Protein AF-A0A3G6NGQ8-F1 (afdb_monomer_lite)

Secondary structure (DSSP, 8-state):
--------HHHHHHHHHHHHHHHHHHTT-SS------GGGGGSEEEE---TTSHHHHHS-S-EEEE-B---S---TTS--PBPPP-GGG----SSTT------TTTHHHHHHHHHHTT-SHHHH---HHHHHHHHHHHHHTT--

Radius of gyration: 22.88 Å; chains: 1; bounding box: 66×42×59 Å

Organism: Chryseobacterium carnipullorum (NCBI:txid1124835)

Sequence (144 aa):
MKSCKVTSAKNFRTQLKYAIKHILENYYITFVKINLDPKDVSSVYAVKPKLDNPRIAKQHGAFLIFGISPSLFTVFGLYKPMAKFNKKWIERGSDSDQRIIIDKKSKTQILQQLESFGFNQATLFPEVDIVASFVKFKYLKKLD

Structure (mmCIF, N/CA/C/O backbone):
data_AF-A0A3G6NGQ8-F1
#
_entry.id   AF-A0A3G6NGQ8-F1
#
loop_
_atom_site.group_PDB
_atom_site.id
_atom_site.type_symbol
_atom_site.label_atom_id
_atom_site.label_alt_id
_atom_site.label_comp_id
_atom_site.label_asym_id
_atom_site.label_entity_id
_atom_site.label_seq_id
_atom_site.pdbx_PDB_ins_code
_atom_site.Cartn_x
_atom_site.Cartn_y
_atom_site.Cartn_z
_atom_site.occupancy
_atom_site.B_iso_or_equiv
_atom_site.auth_seq_id
_atom_site.auth_comp_id
_atom_site.auth_asym_id
_atom_site.auth_atom_id
_atom_site.pdbx_PDB_model_num
ATOM 1 N N . MET A 1 1 ? 46.816 -9.114 -24.657 1.00 34.16 1 MET A N 1
ATOM 2 C CA . MET A 1 1 ? 45.533 -8.443 -24.335 1.00 34.16 1 MET A CA 1
ATOM 3 C C . MET A 1 1 ? 44.427 -9.034 -25.199 1.00 34.16 1 MET A C 1
ATOM 5 O O . MET A 1 1 ? 44.421 -8.798 -26.400 1.00 34.16 1 MET A O 1
ATOM 9 N N . LYS A 1 2 ? 43.535 -9.863 -24.638 1.00 33.53 2 LYS A N 1
ATOM 10 C CA . LYS A 1 2 ? 42.384 -10.386 -25.391 1.00 33.53 2 LYS A CA 1
ATOM 11 C C . LYS A 1 2 ? 41.317 -9.291 -25.454 1.00 33.53 2 LYS A C 1
ATOM 13 O O . LYS A 1 2 ? 40.738 -8.936 -24.434 1.00 33.53 2 LYS A O 1
ATOM 18 N N . SER A 1 3 ? 41.128 -8.734 -26.648 1.00 31.72 3 SER A N 1
ATOM 19 C CA . SER A 1 3 ? 40.070 -7.775 -26.968 1.00 31.72 3 SER A CA 1
ATOM 20 C C . SER A 1 3 ? 38.710 -8.381 -26.618 1.00 31.72 3 SER A C 1
ATOM 22 O O . SER A 1 3 ? 38.311 -9.406 -27.177 1.00 31.72 3 SER A O 1
ATOM 24 N N . CYS A 1 4 ? 38.025 -7.779 -25.646 1.00 31.95 4 CYS A N 1
ATOM 25 C CA . CYS A 1 4 ? 36.666 -8.147 -25.288 1.00 31.95 4 CYS A CA 1
ATOM 26 C C . CYS A 1 4 ? 35.764 -7.658 -26.427 1.00 31.95 4 CYS A C 1
ATOM 28 O O . CYS A 1 4 ? 35.515 -6.460 -26.564 1.00 31.95 4 CYS A O 1
ATOM 30 N N . LYS A 1 5 ? 35.346 -8.579 -27.305 1.00 41.34 5 LYS A N 1
ATOM 31 C CA . LYS A 1 5 ? 34.413 -8.279 -28.395 1.00 41.34 5 LYS A CA 1
ATOM 32 C C . LYS A 1 5 ? 33.141 -7.711 -27.776 1.00 41.34 5 LYS A C 1
ATOM 34 O O . LYS A 1 5 ? 32.433 -8.418 -27.066 1.00 41.34 5 LYS A O 1
ATOM 39 N N . VAL A 1 6 ? 32.870 -6.437 -28.053 1.00 45.53 6 VAL A N 1
ATOM 40 C CA . VAL A 1 6 ? 31.626 -5.762 -27.685 1.00 45.53 6 VAL A CA 1
ATOM 41 C C . VAL A 1 6 ? 30.479 -6.571 -28.281 1.00 45.53 6 VAL A C 1
ATOM 43 O O . VAL A 1 6 ? 30.271 -6.587 -29.496 1.00 45.53 6 VAL A O 1
ATOM 46 N N . THR A 1 7 ? 29.771 -7.310 -27.429 1.00 46.88 7 THR A N 1
ATOM 47 C CA . THR A 1 7 ? 28.605 -8.088 -27.829 1.00 46.88 7 THR A CA 1
ATOM 48 C C . THR A 1 7 ? 27.587 -7.122 -28.426 1.00 46.88 7 THR A C 1
ATOM 50 O O . THR A 1 7 ? 27.101 -6.222 -27.746 1.00 46.88 7 THR A O 1
ATOM 53 N N . SER A 1 8 ? 27.317 -7.291 -29.722 1.00 50.69 8 SER A N 1
ATOM 54 C CA . SER A 1 8 ? 26.405 -6.476 -30.529 1.00 50.69 8 SER A CA 1
ATOM 55 C C . SER A 1 8 ? 25.151 -6.050 -29.754 1.00 50.69 8 SER A C 1
ATOM 57 O O . SER A 1 8 ? 24.492 -6.881 -29.126 1.00 50.69 8 SER A O 1
ATOM 59 N N . ALA A 1 9 ? 24.775 -4.770 -29.852 1.00 52.94 9 ALA A N 1
ATOM 60 C CA . ALA A 1 9 ? 23.612 -4.178 -29.182 1.00 52.94 9 ALA A CA 1
ATOM 61 C C . ALA A 1 9 ? 22.286 -4.935 -29.428 1.00 52.94 9 ALA A C 1
ATOM 63 O O . ALA A 1 9 ? 21.349 -4.819 -28.635 1.00 52.94 9 ALA A O 1
ATOM 64 N N . LYS A 1 10 ? 22.197 -5.739 -30.501 1.00 54.50 10 LYS A N 1
ATOM 65 C CA . LYS A 1 10 ? 21.073 -6.660 -30.748 1.00 54.50 10 LYS A CA 1
ATOM 66 C C . LYS A 1 10 ? 20.967 -7.760 -29.687 1.00 54.50 10 LYS A C 1
ATOM 68 O O . LYS A 1 10 ? 19.865 -8.058 -29.245 1.00 54.50 10 LYS A O 1
ATOM 73 N N . ASN A 1 11 ? 22.091 -8.328 -29.255 1.00 60.69 11 ASN A N 1
ATOM 74 C CA . ASN A 1 11 ? 22.118 -9.441 -28.306 1.00 60.69 11 ASN A CA 1
ATOM 75 C C . ASN A 1 11 ? 21.700 -8.985 -26.896 1.00 60.69 11 ASN A C 1
ATOM 77 O O . ASN A 1 11 ? 20.927 -9.659 -26.222 1.00 60.69 11 ASN A O 1
ATOM 81 N N . PHE A 1 12 ? 22.114 -7.777 -26.496 1.00 63.62 12 PHE A N 1
ATOM 82 C CA . PHE A 1 12 ? 21.712 -7.176 -25.221 1.00 63.62 12 PHE A CA 1
ATOM 83 C C . PHE A 1 12 ? 20.202 -6.904 -25.146 1.00 63.62 12 PHE A C 1
ATOM 85 O O . PHE A 1 12 ? 19.569 -7.241 -24.148 1.00 63.62 12 PHE A O 1
ATOM 92 N N . ARG A 1 13 ? 19.591 -6.361 -26.214 1.00 63.31 13 ARG A N 1
ATOM 93 C CA . ARG A 1 13 ? 18.129 -6.145 -26.255 1.00 63.31 13 ARG A CA 1
ATOM 94 C C . ARG A 1 13 ? 17.363 -7.452 -26.097 1.00 63.31 13 ARG A C 1
ATOM 96 O O . ARG A 1 13 ? 16.368 -7.482 -25.382 1.00 63.31 13 ARG A O 1
ATOM 103 N N . THR A 1 14 ? 17.817 -8.518 -26.751 1.00 66.81 14 THR A N 1
ATOM 104 C CA . THR A 1 14 ? 17.187 -9.836 -26.648 1.00 66.81 14 THR A CA 1
ATOM 105 C C . THR A 1 14 ? 17.303 -10.392 -25.230 1.00 66.81 14 THR A C 1
ATOM 107 O O . THR A 1 14 ? 16.294 -10.791 -24.659 1.00 66.81 14 THR A O 1
ATOM 110 N N . GLN A 1 15 ? 18.488 -10.342 -24.615 1.00 67.31 15 GLN A N 1
ATOM 111 C CA . GLN A 1 15 ? 18.687 -10.810 -23.238 1.00 67.31 15 GLN A CA 1
ATOM 112 C C . GLN A 1 15 ? 17.870 -10.013 -22.217 1.00 67.31 15 GLN A C 1
ATOM 114 O O . GLN A 1 15 ? 17.244 -10.601 -21.339 1.00 67.31 15 GLN A O 1
ATOM 119 N N . LEU A 1 16 ? 17.805 -8.687 -22.361 1.00 68.56 16 LEU A N 1
ATOM 120 C CA . LEU A 1 16 ? 17.011 -7.833 -21.481 1.00 68.56 16 LEU A CA 1
ATOM 121 C C . LEU A 1 16 ? 15.511 -8.125 -21.614 1.00 68.56 16 LEU A C 1
ATOM 123 O O . LEU A 1 16 ? 14.809 -8.208 -20.609 1.00 68.56 16 LEU A O 1
ATOM 127 N N . LYS A 1 17 ? 15.030 -8.349 -22.844 1.00 67.12 17 LYS A N 1
ATOM 128 C CA . LYS A 1 17 ? 13.652 -8.784 -23.096 1.00 67.12 17 LYS A CA 1
ATOM 129 C C . LYS A 1 17 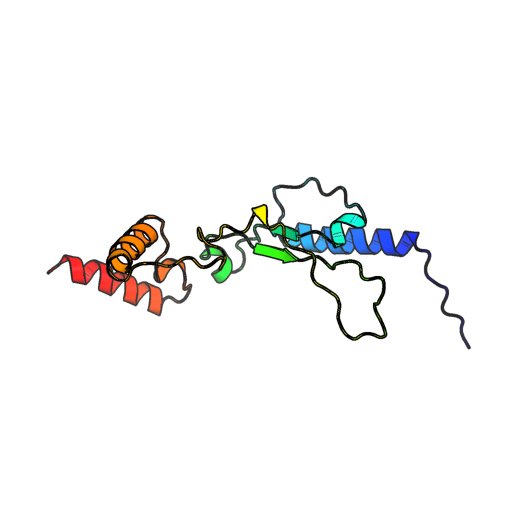? 13.341 -10.102 -22.396 1.00 67.12 17 LYS A C 1
ATOM 131 O O . LYS A 1 17 ? 12.302 -10.190 -21.756 1.00 67.12 17 LYS A O 1
ATOM 136 N N . TYR A 1 18 ? 14.228 -11.094 -22.476 1.00 68.81 18 TYR A N 1
ATOM 137 C CA . TYR A 1 18 ? 14.043 -12.371 -21.781 1.00 68.81 18 TYR A CA 1
ATOM 138 C C . TYR A 1 18 ? 14.082 -12.225 -20.261 1.00 68.81 18 TYR A C 1
ATOM 140 O O . TYR A 1 18 ? 13.232 -12.797 -19.591 1.00 68.81 18 TYR A O 1
ATOM 148 N N . ALA A 1 19 ? 15.009 -11.437 -19.714 1.00 66.31 19 ALA A N 1
ATOM 149 C CA . ALA A 1 19 ? 15.108 -11.215 -18.274 1.00 66.31 19 ALA A CA 1
ATOM 150 C C . ALA A 1 19 ? 13.857 -10.521 -17.718 1.00 66.31 19 ALA A C 1
ATOM 152 O O . ALA A 1 19 ? 13.286 -10.976 -16.732 1.00 66.31 19 ALA A O 1
ATOM 153 N N . ILE A 1 20 ? 13.391 -9.458 -18.381 1.00 67.31 20 ILE A N 1
ATOM 154 C CA . ILE A 1 20 ? 12.170 -8.750 -17.987 1.00 67.31 20 ILE A CA 1
ATOM 155 C C . ILE A 1 20 ? 10.961 -9.663 -18.161 1.00 67.31 20 ILE A C 1
ATOM 157 O O . ILE A 1 20 ? 10.178 -9.790 -17.232 1.00 67.31 20 ILE A O 1
ATOM 161 N N . LYS A 1 21 ? 10.831 -10.356 -19.297 1.00 68.62 21 LYS A N 1
ATOM 162 C CA . LYS A 1 21 ? 9.758 -11.333 -19.513 1.00 68.62 21 LYS A CA 1
ATOM 163 C C . LYS A 1 21 ? 9.738 -12.389 -18.404 1.00 68.62 21 LYS A C 1
ATOM 165 O O . LYS A 1 21 ? 8.696 -12.593 -17.809 1.00 68.62 21 LYS A O 1
ATOM 170 N N . HIS A 1 22 ? 10.884 -12.967 -18.057 1.00 66.56 22 HIS A N 1
ATOM 171 C CA . HIS A 1 22 ? 11.001 -13.959 -16.990 1.00 66.56 22 HIS A CA 1
ATOM 172 C C . HIS A 1 22 ? 10.626 -13.389 -15.614 1.00 66.56 22 HIS A C 1
ATOM 174 O O . HIS A 1 22 ? 9.924 -14.044 -14.852 1.00 66.56 22 HIS A O 1
ATOM 180 N N . ILE A 1 23 ? 11.046 -12.163 -15.283 1.00 65.38 23 ILE A N 1
ATOM 181 C CA . ILE A 1 23 ? 10.616 -11.487 -14.049 1.00 65.38 23 ILE A CA 1
ATOM 182 C C . ILE A 1 23 ? 9.092 -11.302 -14.077 1.00 65.38 23 ILE A C 1
ATOM 184 O O . ILE A 1 23 ? 8.395 -11.723 -13.162 1.00 65.38 23 ILE A O 1
ATOM 188 N N . LEU A 1 24 ? 8.542 -10.739 -15.148 1.00 64.38 24 LEU A N 1
ATOM 189 C CA . LEU A 1 24 ? 7.118 -10.421 -15.237 1.00 64.38 24 LEU A CA 1
ATOM 190 C C . LEU A 1 24 ? 6.214 -11.665 -15.310 1.00 64.38 24 LEU A C 1
ATOM 192 O O . LEU A 1 24 ? 5.100 -11.632 -14.790 1.00 64.38 24 LEU A O 1
ATOM 196 N N . GLU A 1 25 ? 6.691 -12.758 -15.907 1.00 64.62 25 GLU A N 1
ATOM 197 C CA . GLU A 1 25 ? 6.006 -14.056 -15.952 1.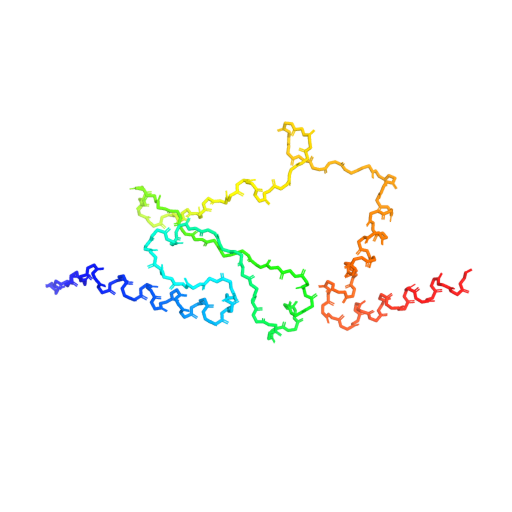00 64.62 25 GLU A CA 1
ATOM 198 C C . GLU A 1 25 ? 6.011 -14.748 -14.586 1.00 64.62 25 GLU A C 1
ATOM 200 O O . GLU A 1 25 ? 4.983 -15.281 -14.176 1.00 64.62 25 GLU A O 1
ATOM 205 N N . ASN A 1 26 ? 7.119 -14.687 -13.839 1.00 60.38 26 ASN A N 1
ATOM 206 C CA . ASN A 1 26 ? 7.181 -15.261 -12.491 1.00 60.38 26 ASN A CA 1
ATOM 207 C C . ASN A 1 26 ? 6.406 -14.433 -11.449 1.00 60.38 26 ASN A C 1
ATOM 209 O O . ASN A 1 26 ? 5.888 -14.997 -10.487 1.00 60.38 26 ASN A O 1
ATOM 213 N N . TYR A 1 27 ? 6.277 -13.115 -11.646 1.00 59.31 27 TYR A N 1
ATOM 214 C CA . TYR A 1 27 ? 5.541 -12.209 -10.751 1.00 59.31 27 TYR A CA 1
ATOM 215 C C . TYR A 1 27 ? 4.102 -11.887 -11.212 1.00 59.31 27 TYR A C 1
ATOM 217 O O . TYR A 1 27 ? 3.464 -11.029 -10.611 1.00 59.31 27 TYR A O 1
ATOM 225 N N . TYR A 1 28 ? 3.574 -12.586 -12.227 1.00 53.59 28 TYR A N 1
ATOM 226 C CA . TYR A 1 28 ? 2.190 -12.503 -12.729 1.00 53.59 28 TYR A CA 1
ATOM 227 C C . TYR A 1 28 ? 1.670 -11.070 -12.980 1.00 53.59 28 TYR A C 1
ATOM 229 O O . TYR A 1 28 ? 0.868 -10.522 -12.228 1.00 53.59 28 TYR A O 1
ATOM 237 N N . ILE A 1 29 ? 2.037 -10.467 -14.115 1.00 51.47 29 ILE A N 1
ATOM 238 C CA . ILE A 1 29 ? 1.256 -9.346 -14.668 1.00 51.47 29 ILE A CA 1
ATOM 239 C C . ILE A 1 29 ? 0.047 -9.908 -15.422 1.00 51.47 29 ILE A C 1
ATOM 241 O O . ILE A 1 29 ? 0.188 -10.414 -16.530 1.00 51.47 29 ILE A O 1
ATOM 245 N N . THR A 1 30 ? -1.160 -9.761 -14.876 1.00 47.62 30 THR A N 1
ATOM 246 C CA . THR A 1 30 ? -2.397 -10.145 -15.585 1.00 47.62 30 THR A CA 1
ATOM 247 C C . THR A 1 30 ? -2.935 -9.064 -16.532 1.00 47.62 30 THR A C 1
ATOM 249 O O . THR A 1 30 ? -3.980 -9.265 -17.138 1.00 47.62 30 THR A O 1
ATOM 252 N N . PHE A 1 31 ? -2.260 -7.918 -16.691 1.00 46.28 31 PHE A N 1
ATOM 253 C CA . PHE A 1 31 ? -2.862 -6.755 -17.366 1.00 46.28 31 PHE A CA 1
ATOM 254 C C . PHE A 1 31 ? -2.123 -6.195 -18.579 1.00 46.28 31 PHE A C 1
ATOM 256 O O . PHE A 1 31 ? -2.601 -5.231 -19.170 1.00 46.28 31 PHE A O 1
ATOM 263 N N . VAL A 1 32 ? -0.996 -6.764 -19.007 1.00 46.66 32 VAL A N 1
ATOM 264 C CA . VAL A 1 32 ? -0.253 -6.182 -20.132 1.00 46.66 32 VAL A CA 1
ATO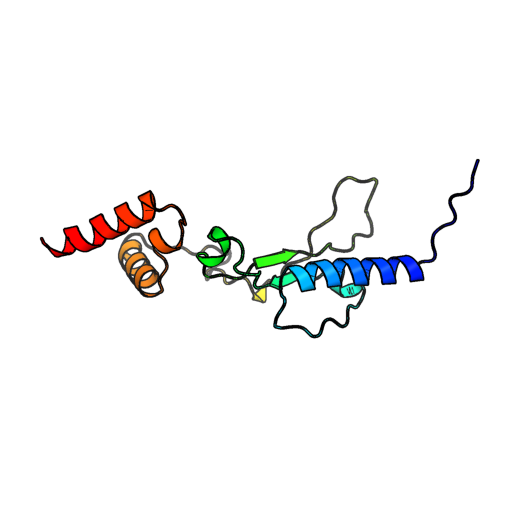M 265 C C . VAL A 1 32 ? 0.194 -7.283 -21.077 1.00 46.66 32 VAL A C 1
ATOM 267 O O . VAL A 1 32 ? 0.904 -8.202 -20.690 1.00 46.66 32 VAL A O 1
ATOM 270 N N . LYS A 1 33 ? -0.208 -7.194 -22.346 1.00 45.62 33 LYS A N 1
ATOM 271 C CA . LYS A 1 33 ? 0.443 -7.925 -23.435 1.00 45.62 33 LYS A CA 1
ATOM 272 C C . LYS A 1 33 ? 1.811 -7.273 -23.622 1.00 45.62 33 LYS A C 1
ATOM 274 O O . LYS A 1 33 ? 1.911 -6.185 -24.182 1.00 45.62 33 LYS A O 1
ATOM 279 N N . ILE A 1 34 ? 2.844 -7.887 -23.057 1.00 53.09 34 ILE A N 1
ATOM 280 C CA . ILE A 1 34 ? 4.167 -7.279 -22.916 1.00 53.09 34 ILE A CA 1
ATOM 281 C C . ILE A 1 34 ? 4.909 -7.295 -24.271 1.00 53.09 34 ILE A C 1
ATOM 283 O O . ILE A 1 34 ? 5.705 -8.188 -24.556 1.00 53.09 34 ILE A O 1
ATOM 287 N N . ASN A 1 35 ? 4.643 -6.308 -25.131 1.00 57.56 35 ASN A N 1
ATOM 288 C CA . ASN A 1 35 ? 5.502 -5.993 -26.275 1.00 57.56 35 ASN A CA 1
ATOM 289 C C . ASN A 1 35 ? 6.578 -4.992 -25.822 1.00 57.56 35 ASN A C 1
ATOM 291 O O . ASN A 1 35 ? 6.416 -3.794 -26.016 1.00 57.56 35 ASN A O 1
ATOM 295 N N . LEU A 1 36 ? 7.633 -5.492 -25.162 1.00 61.03 36 LEU A N 1
ATOM 296 C CA . LEU A 1 36 ? 8.665 -4.660 -24.516 1.00 61.03 36 LEU A CA 1
ATOM 297 C C . LEU A 1 36 ? 9.402 -3.768 -25.519 1.00 61.03 36 LEU A C 1
ATOM 299 O O . LEU A 1 36 ? 10.199 -4.261 -26.334 1.00 61.03 36 LEU A O 1
ATOM 303 N N . ASP A 1 37 ? 9.202 -2.460 -25.395 1.00 68.00 37 ASP A N 1
ATOM 304 C CA . ASP A 1 37 ? 10.074 -1.436 -25.962 1.00 68.00 37 ASP A CA 1
ATOM 305 C C . ASP A 1 37 ? 11.209 -1.166 -24.952 1.00 68.00 37 ASP A C 1
ATOM 307 O O . ASP A 1 37 ? 10.966 -1.116 -23.750 1.00 68.00 37 ASP A O 1
ATOM 311 N N . PRO A 1 38 ? 12.472 -0.982 -25.370 1.00 67.94 38 PRO A N 1
ATOM 312 C CA . PRO A 1 38 ? 13.532 -0.482 -24.490 1.00 67.94 38 PRO A CA 1
ATOM 313 C C . PRO A 1 38 ? 13.152 0.712 -23.590 1.00 67.94 38 PRO A C 1
ATOM 315 O O . PRO A 1 38 ? 13.741 0.867 -22.522 1.00 67.94 38 PRO A O 1
ATOM 318 N N . LYS A 1 39 ? 12.171 1.535 -23.986 1.00 69.94 39 LYS A N 1
ATOM 319 C CA . LYS A 1 39 ? 11.624 2.640 -23.175 1.00 69.94 39 LYS A CA 1
ATOM 320 C C . LYS A 1 39 ? 10.880 2.181 -21.910 1.00 69.94 39 LYS A C 1
ATOM 322 O O . LYS A 1 39 ? 10.806 2.939 -20.947 1.00 69.94 39 LYS A O 1
ATOM 327 N N . ASP A 1 40 ? 10.392 0.943 -21.880 1.00 72.44 40 ASP A N 1
ATOM 328 C CA . ASP A 1 40 ? 9.653 0.353 -20.755 1.00 72.44 40 ASP A CA 1
ATOM 329 C C . ASP A 1 40 ? 10.519 0.166 -19.505 1.00 72.44 40 ASP A C 1
ATOM 331 O O . ASP A 1 40 ? 10.033 0.229 -18.379 1.00 72.44 40 ASP A O 1
ATOM 335 N N . VAL A 1 41 ? 11.835 0.025 -19.682 1.00 74.94 41 VAL A N 1
ATOM 336 C CA . VAL A 1 41 ? 12.802 -0.121 -18.579 1.00 74.94 41 VAL A CA 1
ATOM 337 C C . VAL A 1 41 ? 12.791 1.089 -17.645 1.00 74.94 41 VAL A C 1
ATOM 339 O O . VAL A 1 41 ? 13.170 0.969 -16.483 1.00 74.94 41 VAL A O 1
ATOM 342 N N . SER A 1 42 ? 12.351 2.247 -18.132 1.00 78.88 42 SER A N 1
ATOM 343 C CA . SER A 1 42 ? 12.302 3.498 -17.376 1.00 78.88 42 SER A CA 1
ATOM 344 C C . SER A 1 42 ? 10.923 3.822 -16.804 1.00 78.88 42 SER A C 1
ATOM 346 O O . SER A 1 42 ? 10.729 4.919 -16.279 1.00 78.88 42 SER A O 1
ATOM 348 N N . SER A 1 43 ? 9.985 2.878 -16.879 1.00 81.69 43 SER A N 1
ATOM 349 C CA . SER A 1 43 ? 8.605 3.030 -16.414 1.00 81.69 43 SER A CA 1
ATOM 350 C C . SER A 1 43 ? 8.380 2.397 -15.037 1.00 81.69 43 SER A C 1
ATOM 352 O O . SER A 1 43 ? 9.202 1.627 -14.537 1.00 81.69 43 SER A O 1
ATOM 354 N N . VAL A 1 44 ? 7.253 2.738 -14.407 1.00 83.88 44 VAL A N 1
ATOM 355 C CA . VAL A 1 44 ? 6.787 2.120 -13.157 1.00 83.88 44 VAL A CA 1
ATOM 356 C C . VAL A 1 44 ? 5.558 1.268 -13.450 1.00 83.88 44 VAL A C 1
ATOM 358 O O . VAL A 1 44 ? 4.630 1.739 -14.108 1.00 83.88 44 VAL A O 1
ATOM 361 N N . TYR A 1 45 ? 5.534 0.038 -12.937 1.00 81.69 45 TYR A N 1
ATOM 362 C CA . TYR A 1 45 ? 4.446 -0.914 -13.164 1.00 81.69 45 TYR A CA 1
ATOM 363 C C . TYR A 1 45 ? 3.773 -1.317 -11.859 1.00 81.69 45 TYR A C 1
ATOM 365 O O . TYR A 1 45 ? 4.454 -1.695 -10.909 1.00 81.69 45 TYR A O 1
ATOM 373 N N . ALA A 1 46 ? 2.441 -1.289 -11.834 1.00 80.31 46 ALA A N 1
ATOM 374 C CA . ALA A 1 46 ? 1.657 -1.930 -10.786 1.00 80.31 46 ALA A CA 1
ATOM 375 C C . ALA A 1 46 ? 1.484 -3.417 -11.119 1.00 80.31 46 ALA A C 1
ATOM 377 O O . ALA A 1 46 ? 0.982 -3.764 -12.189 1.00 80.31 46 ALA A O 1
ATOM 378 N N . VAL A 1 47 ? 1.918 -4.290 -10.216 1.00 76.88 47 VAL A N 1
ATOM 379 C CA . VAL A 1 47 ? 1.886 -5.744 -10.381 1.00 76.88 47 VAL A CA 1
ATOM 380 C C . VAL A 1 47 ? 1.146 -6.394 -9.224 1.00 76.88 47 VAL A C 1
ATOM 382 O O . VAL A 1 47 ? 1.235 -5.952 -8.078 1.00 76.88 47 VAL A O 1
ATOM 385 N N . LYS A 1 48 ? 0.419 -7.468 -9.519 1.00 77.12 48 LYS A N 1
ATOM 386 C CA . LYS A 1 48 ? -0.198 -8.307 -8.499 1.00 77.12 48 LYS A CA 1
ATOM 387 C C . LYS A 1 48 ? 0.582 -9.622 -8.449 1.00 77.12 48 LYS A C 1
ATOM 389 O O . LYS A 1 48 ? 0.379 -10.449 -9.330 1.00 77.12 48 LYS A O 1
ATOM 394 N N . PRO A 1 49 ? 1.479 -9.811 -7.469 1.00 71.31 49 PRO A N 1
ATOM 395 C CA . PRO A 1 49 ? 2.289 -11.015 -7.392 1.00 71.31 49 PRO A CA 1
ATOM 396 C C . PRO A 1 49 ? 1.423 -12.251 -7.173 1.00 71.31 49 PRO A C 1
ATOM 398 O O . PRO A 1 49 ? 0.266 -12.174 -6.742 1.00 71.31 49 PRO A O 1
ATOM 401 N N . LYS A 1 50 ? 2.026 -13.412 -7.425 1.00 70.75 50 LYS A N 1
ATOM 402 C CA . LYS A 1 50 ? 1.444 -14.688 -7.029 1.00 70.75 50 LYS A CA 1
ATOM 403 C C . LYS A 1 50 ? 1.227 -14.691 -5.512 1.00 70.75 50 LYS A C 1
ATOM 405 O O . LYS A 1 50 ? 2.068 -14.219 -4.755 1.00 70.75 50 LYS A O 1
ATOM 410 N N . LEU A 1 51 ? 0.098 -15.232 -5.063 1.00 70.81 51 LEU A N 1
ATOM 411 C CA . LEU A 1 51 ? -0.227 -15.368 -3.637 1.00 70.81 51 LEU A CA 1
ATOM 412 C C . LEU A 1 51 ? 0.440 -16.621 -3.035 1.00 70.81 51 LEU A C 1
ATOM 414 O O . LEU A 1 51 ? -0.171 -17.334 -2.246 1.00 70.81 51 LEU A O 1
ATOM 418 N N . ASP A 1 52 ? 1.663 -16.934 -3.469 1.00 72.56 52 ASP A N 1
ATOM 419 C CA . ASP A 1 52 ? 2.421 -18.118 -3.047 1.00 72.56 52 ASP A CA 1
ATOM 420 C C . ASP A 1 52 ? 3.053 -17.943 -1.664 1.00 72.56 52 ASP A C 1
ATOM 422 O O . ASP A 1 52 ? 3.141 -18.892 -0.887 1.00 72.56 52 ASP A O 1
ATOM 426 N N . ASN A 1 53 ? 3.434 -16.716 -1.321 1.00 74.62 53 ASN A N 1
ATOM 427 C CA . ASN A 1 53 ? 3.842 -16.368 0.024 1.00 74.62 53 ASN A CA 1
ATOM 428 C C . ASN A 1 53 ? 2.600 -16.025 0.872 1.00 74.62 53 ASN A C 1
ATOM 430 O O . ASN A 1 53 ? 1.902 -15.057 0.554 1.00 74.62 53 ASN A O 1
ATOM 434 N N . PRO A 1 54 ? 2.336 -16.729 1.991 1.00 69.81 54 PRO A N 1
ATOM 435 C CA . PRO A 1 54 ? 1.174 -16.464 2.844 1.00 69.81 54 PRO A CA 1
ATOM 436 C C . PRO A 1 54 ? 1.143 -15.034 3.407 1.00 69.81 54 PRO A C 1
ATOM 438 O O . PRO A 1 54 ? 0.066 -14.504 3.682 1.00 69.81 54 PRO A O 1
ATOM 441 N N . ARG A 1 55 ? 2.304 -14.371 3.529 1.00 68.94 55 ARG A N 1
ATOM 442 C CA . ARG A 1 55 ? 2.392 -12.949 3.891 1.00 68.94 55 ARG A CA 1
ATOM 443 C C . ARG A 1 55 ? 1.865 -12.039 2.779 1.00 68.94 55 ARG A C 1
ATOM 445 O O . ARG A 1 55 ? 1.185 -11.066 3.075 1.00 68.94 55 ARG A O 1
ATOM 452 N N . ILE A 1 56 ? 2.143 -12.366 1.517 1.00 69.25 56 ILE A N 1
ATOM 453 C CA . ILE A 1 56 ? 1.653 -11.621 0.346 1.00 69.25 56 ILE A CA 1
ATOM 454 C C . ILE A 1 56 ? 0.164 -11.916 0.121 1.00 69.25 56 ILE A C 1
ATOM 456 O O . ILE A 1 56 ? -0.597 -11.011 -0.196 1.00 69.25 56 ILE A O 1
ATOM 460 N N . ALA A 1 57 ? -0.271 -13.157 0.357 1.00 68.06 57 ALA A N 1
ATOM 461 C CA . ALA A 1 57 ? -1.661 -13.581 0.194 1.00 68.06 57 ALA A CA 1
ATOM 462 C C . ALA A 1 57 ? -2.649 -12.811 1.087 1.00 68.06 57 ALA A C 1
ATOM 464 O O . ALA A 1 57 ? -3.759 -12.504 0.657 1.00 68.06 57 ALA A O 1
ATOM 465 N N . LYS A 1 58 ? -2.242 -12.504 2.325 1.00 66.94 58 LYS A N 1
ATOM 466 C CA . LYS A 1 58 ? -3.060 -11.759 3.295 1.00 66.94 58 LYS A CA 1
ATOM 467 C C . LYS A 1 58 ? -2.983 -10.240 3.113 1.00 66.94 58 LYS A C 1
ATOM 469 O O . LYS A 1 58 ? -3.907 -9.529 3.500 1.00 66.94 58 LYS A O 1
ATOM 474 N N . GLN A 1 59 ? -1.920 -9.736 2.486 1.00 67.25 59 GLN A N 1
ATOM 475 C CA . GLN A 1 59 ? -1.816 -8.328 2.121 1.00 67.25 59 GLN A CA 1
ATOM 476 C C . GLN A 1 59 ? -2.702 -8.050 0.902 1.00 67.25 59 GLN A C 1
ATOM 478 O O . GLN A 1 59 ? -2.314 -8.264 -0.245 1.00 67.25 59 GLN A O 1
ATOM 483 N N . HIS A 1 60 ? -3.912 -7.550 1.149 1.00 65.31 60 HIS A N 1
ATOM 484 C CA . HIS A 1 60 ? -4.769 -7.015 0.096 1.00 65.31 60 HIS A CA 1
ATOM 485 C C . HIS A 1 60 ? -4.093 -5.784 -0.529 1.00 65.31 60 HIS A C 1
ATOM 487 O O . HIS A 1 60 ? -4.124 -4.692 0.034 1.00 65.31 60 HIS A O 1
ATOM 493 N N . GLY A 1 61 ? -3.441 -5.961 -1.680 1.00 68.56 61 GLY A N 1
ATOM 494 C CA . GLY A 1 61 ? -2.721 -4.878 -2.341 1.00 68.56 61 GLY A CA 1
ATOM 495 C C . GLY A 1 61 ? -2.082 -5.266 -3.672 1.00 68.56 61 GLY A C 1
ATOM 496 O O . GLY A 1 61 ? -2.138 -6.414 -4.116 1.00 68.56 61 GLY A O 1
ATOM 497 N N . ALA A 1 62 ? -1.480 -4.271 -4.314 1.00 75.56 62 ALA A N 1
ATOM 498 C CA . ALA A 1 62 ? -0.635 -4.422 -5.490 1.00 75.56 62 ALA A CA 1
ATOM 499 C C . ALA A 1 62 ? 0.745 -3.830 -5.183 1.00 75.56 62 ALA A C 1
ATOM 501 O O . ALA A 1 62 ? 0.883 -2.941 -4.345 1.00 75.56 62 ALA A O 1
ATOM 502 N N . PHE A 1 63 ? 1.765 -4.326 -5.866 1.00 79.94 63 PHE A N 1
ATOM 503 C CA . PHE A 1 63 ? 3.144 -3.886 -5.710 1.00 79.94 63 PHE A CA 1
ATOM 504 C C . PHE A 1 63 ? 3.527 -2.971 -6.863 1.00 79.94 63 PHE A C 1
ATOM 506 O O . PHE A 1 63 ? 2.978 -3.071 -7.957 1.00 79.94 63 PHE A O 1
ATOM 513 N N . LEU A 1 64 ? 4.494 -2.092 -6.626 1.00 83.00 64 LEU A N 1
ATOM 514 C CA . LEU A 1 64 ? 5.047 -1.225 -7.657 1.00 83.00 64 LEU A CA 1
ATOM 515 C C . LEU A 1 64 ? 6.468 -1.674 -7.985 1.00 83.00 64 LEU A C 1
ATOM 517 O O . LEU A 1 64 ? 7.335 -1.695 -7.113 1.00 83.00 64 LEU A O 1
ATOM 521 N N . ILE A 1 65 ? 6.709 -2.014 -9.248 1.00 83.25 65 ILE A N 1
ATOM 522 C CA . ILE A 1 65 ? 8.048 -2.256 -9.781 1.00 83.25 65 ILE A CA 1
ATOM 523 C C . ILE A 1 65 ? 8.557 -0.947 -10.370 1.00 83.25 65 ILE A C 1
ATOM 525 O O . ILE A 1 65 ? 7.967 -0.412 -11.310 1.00 83.25 65 ILE A O 1
ATOM 529 N N . PHE A 1 66 ? 9.667 -0.450 -9.831 1.00 84.69 66 PHE A N 1
ATOM 530 C CA . PHE A 1 66 ? 10.327 0.749 -10.327 1.00 84.69 66 PHE A CA 1
ATOM 531 C C . PHE A 1 66 ? 11.414 0.382 -11.329 1.00 84.69 66 PHE A C 1
ATOM 533 O O . PHE A 1 66 ? 12.368 -0.325 -11.004 1.00 84.69 66 PHE A O 1
ATOM 540 N N . GLY A 1 67 ? 11.274 0.900 -12.544 1.00 81.69 67 GLY A N 1
ATOM 541 C CA . GLY A 1 67 ? 12.326 0.876 -13.541 1.00 81.69 67 GLY A CA 1
ATOM 542 C C . GLY A 1 67 ? 13.511 1.780 -13.192 1.00 81.69 67 GLY A C 1
ATOM 543 O O . GLY A 1 67 ? 13.582 2.408 -12.132 1.00 81.69 67 GLY A O 1
ATOM 544 N N . ILE A 1 68 ? 14.438 1.884 -14.137 1.00 81.88 68 ILE A N 1
ATOM 545 C CA . ILE A 1 68 ? 15.650 2.694 -14.030 1.00 81.88 68 ILE A CA 1
ATOM 546 C C . ILE A 1 68 ? 15.521 3.875 -14.987 1.00 81.88 68 ILE A C 1
ATOM 548 O O . ILE A 1 68 ? 15.338 3.701 -16.195 1.00 81.88 68 ILE A O 1
ATOM 552 N N . SER A 1 69 ? 15.614 5.089 -14.452 1.00 78.31 69 SER A N 1
ATOM 553 C CA . SER A 1 69 ? 15.607 6.300 -15.267 1.00 78.31 69 SER A CA 1
ATOM 554 C C . SER A 1 69 ? 16.899 6.371 -16.090 1.00 78.31 69 SER A C 1
ATOM 556 O O . SER A 1 69 ? 17.978 6.107 -15.553 1.00 78.31 69 SER A O 1
ATOM 558 N N . PRO A 1 70 ? 16.844 6.769 -17.373 1.00 68.31 70 PRO A N 1
ATOM 559 C CA . PRO A 1 70 ? 18.054 6.978 -18.145 1.00 68.31 70 PRO A CA 1
ATOM 560 C C . PRO A 1 70 ? 18.724 8.257 -17.628 1.00 68.31 70 PRO A C 1
ATOM 562 O O . PRO A 1 70 ? 18.096 9.316 -17.599 1.00 68.31 70 PRO A O 1
ATOM 565 N N . SER A 1 71 ? 19.980 8.177 -17.187 1.00 62.72 71 SER A N 1
ATOM 566 C CA . SER A 1 71 ? 20.799 9.359 -16.904 1.00 62.72 71 SER A CA 1
ATOM 567 C C . SER A 1 71 ? 21.990 9.403 -17.852 1.00 62.72 71 SER A C 1
ATOM 569 O O . SER A 1 71 ? 22.729 8.433 -18.005 1.00 62.72 71 SER A O 1
ATOM 571 N N . LEU A 1 72 ? 22.185 10.561 -18.488 1.00 56.88 72 LEU A N 1
ATO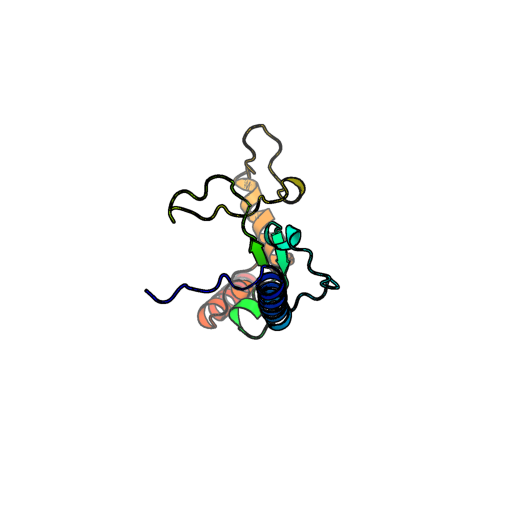M 572 C CA . LEU A 1 72 ? 23.345 10.832 -19.348 1.00 56.88 72 LEU A CA 1
ATOM 573 C C . LEU A 1 72 ? 24.661 10.869 -18.552 1.00 56.88 72 LEU A C 1
ATOM 575 O O . LEU A 1 72 ? 25.736 10.737 -19.122 1.00 56.88 72 LEU A O 1
ATOM 579 N N . PHE A 1 73 ? 24.568 11.009 -17.229 1.00 50.72 73 PHE A N 1
ATOM 580 C CA . PHE A 1 73 ? 25.688 11.152 -16.309 1.00 50.72 73 PHE A CA 1
ATOM 581 C C . PHE A 1 73 ? 25.711 9.976 -15.326 1.00 50.72 73 PHE A C 1
ATOM 583 O O . PHE A 1 73 ? 25.576 10.141 -14.117 1.00 50.72 73 PHE A O 1
ATOM 590 N N . THR A 1 74 ? 25.852 8.751 -15.839 1.00 50.59 74 THR A N 1
ATOM 591 C CA . THR A 1 74 ? 26.290 7.626 -14.996 1.00 50.59 74 THR A CA 1
ATOM 592 C C . THR A 1 74 ? 27.811 7.706 -14.880 1.00 50.59 74 THR A C 1
ATOM 594 O O . THR A 1 74 ? 28.539 6.875 -15.417 1.00 50.59 74 THR A O 1
ATOM 597 N N . VAL A 1 75 ? 28.310 8.770 -14.246 1.00 47.38 75 VAL A N 1
ATOM 598 C CA . VAL A 1 75 ? 29.722 8.857 -13.871 1.00 47.38 75 VAL A CA 1
ATOM 599 C C 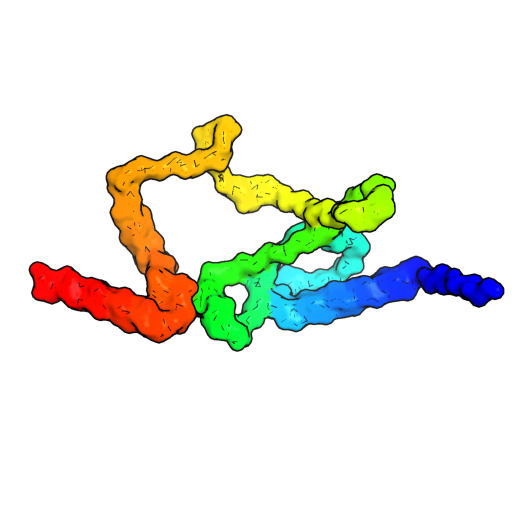. VAL A 1 75 ? 29.986 7.720 -12.891 1.00 47.38 75 VAL A C 1
ATOM 601 O O . VAL A 1 75 ? 29.430 7.679 -11.797 1.00 47.38 75 VAL A O 1
ATOM 604 N N . PHE A 1 76 ? 30.771 6.750 -13.358 1.00 48.34 76 PHE A N 1
ATOM 605 C CA . PHE A 1 76 ? 31.527 5.792 -12.555 1.00 48.34 76 PHE A CA 1
ATOM 606 C C . PHE A 1 76 ? 30.785 5.187 -11.350 1.00 48.34 76 PHE A C 1
ATOM 608 O O . PHE A 1 76 ? 31.205 5.321 -10.207 1.00 48.34 76 PHE A O 1
ATOM 615 N N . GLY A 1 77 ? 29.695 4.462 -11.616 1.00 53.47 77 GLY A N 1
ATOM 616 C CA . GLY A 1 77 ? 29.173 3.456 -10.683 1.00 53.47 77 GLY A CA 1
ATOM 617 C C . GLY A 1 77 ? 28.486 3.970 -9.417 1.00 53.47 77 GLY A C 1
ATOM 618 O O . GLY A 1 77 ? 28.152 3.146 -8.572 1.00 53.47 77 GLY A O 1
ATOM 619 N N . LEU A 1 78 ? 28.243 5.278 -9.279 1.00 57.88 78 LEU A N 1
ATOM 620 C CA . LEU A 1 78 ? 27.777 5.804 -7.998 1.00 57.88 78 LEU A CA 1
ATOM 621 C C . LEU A 1 78 ? 26.276 5.585 -7.737 1.00 57.88 78 LEU A C 1
ATOM 623 O O . LEU A 1 78 ? 25.965 5.048 -6.685 1.00 57.88 78 LEU A O 1
ATOM 627 N N . TYR A 1 79 ? 25.332 5.878 -8.647 1.00 59.59 79 TYR A N 1
ATOM 628 C CA . TYR A 1 79 ? 23.896 5.632 -8.379 1.00 59.59 79 TYR A CA 1
ATOM 629 C C . TYR A 1 79 ? 23.082 5.419 -9.665 1.00 59.59 79 TYR A C 1
ATOM 631 O O . TYR A 1 79 ? 23.216 6.179 -10.623 1.00 59.59 79 TYR A O 1
ATOM 639 N N . LYS A 1 80 ? 22.200 4.405 -9.688 1.00 67.06 80 LYS A N 1
ATOM 640 C CA . LYS A 1 80 ? 21.195 4.220 -10.753 1.00 67.06 80 LYS A CA 1
ATOM 641 C C . LYS A 1 80 ? 19.904 4.938 -10.341 1.00 67.06 80 LYS A C 1
ATOM 643 O O . LYS A 1 80 ? 19.287 4.510 -9.366 1.00 67.06 80 LYS A O 1
ATOM 648 N N . PRO A 1 81 ? 19.485 6.014 -11.029 1.00 75.12 81 PRO A N 1
ATOM 649 C CA . PRO A 1 81 ? 18.306 6.761 -10.617 1.00 75.12 81 PRO A CA 1
ATOM 650 C C . PRO A 1 81 ? 17.033 5.946 -10.853 1.00 75.12 81 PRO A C 1
ATOM 652 O O . PRO A 1 81 ? 16.857 5.315 -11.897 1.00 75.12 81 PRO A O 1
ATOM 655 N N . MET A 1 82 ? 16.132 5.981 -9.876 1.00 80.88 82 MET A N 1
ATOM 656 C CA . MET A 1 82 ? 14.829 5.323 -9.941 1.00 80.88 82 MET A CA 1
ATOM 657 C C . MET A 1 82 ? 13.943 5.971 -11.015 1.00 80.88 82 MET A C 1
ATOM 659 O O . MET A 1 82 ? 14.006 7.185 -11.233 1.00 80.88 82 MET A O 1
ATOM 663 N N . ALA A 1 83 ? 13.114 5.173 -11.691 1.00 84.88 83 ALA A N 1
ATOM 664 C CA . ALA A 1 83 ? 12.102 5.666 -12.619 1.00 84.88 83 ALA A CA 1
ATOM 665 C C . ALA A 1 83 ? 11.192 6.709 -11.954 1.00 84.88 83 ALA A C 1
ATOM 667 O O . ALA A 1 83 ? 10.786 6.568 -10.797 1.00 84.88 83 ALA A O 1
ATOM 668 N N . LYS A 1 84 ? 10.851 7.763 -12.702 1.00 82.44 84 LYS A N 1
ATOM 669 C CA . LYS A 1 84 ? 9.947 8.804 -12.207 1.00 82.44 84 LYS A CA 1
ATOM 670 C C . LYS A 1 84 ? 8.543 8.226 -12.053 1.00 82.44 84 LYS A C 1
ATOM 672 O O . LYS A 1 84 ? 7.957 7.734 -13.013 1.00 82.44 84 LYS A O 1
ATOM 677 N N . PHE A 1 85 ? 7.996 8.337 -10.848 1.00 82.19 85 PHE A N 1
ATOM 678 C CA . PHE A 1 85 ? 6.625 7.936 -10.565 1.00 82.19 85 PHE A CA 1
ATOM 679 C C . PHE A 1 85 ? 5.620 8.922 -11.170 1.00 82.19 85 PHE A C 1
ATOM 681 O O . PHE A 1 85 ? 5.844 10.138 -11.169 1.00 82.19 85 PHE A O 1
ATOM 688 N N . ASN A 1 86 ? 4.491 8.412 -11.663 1.00 80.81 86 ASN A N 1
ATOM 689 C CA . ASN A 1 86 ? 3.426 9.260 -12.179 1.00 80.81 86 ASN A CA 1
ATOM 690 C C . ASN A 1 86 ? 2.751 10.009 -11.022 1.00 80.81 86 ASN A C 1
ATOM 692 O O . ASN A 1 86 ? 2.050 9.413 -10.209 1.00 80.81 86 ASN A O 1
ATOM 696 N N . LYS A 1 87 ? 2.925 11.335 -10.968 1.00 79.12 87 LYS A N 1
ATOM 697 C CA . LYS A 1 87 ? 2.339 12.175 -9.912 1.00 79.12 87 LYS A CA 1
ATOM 698 C C . LYS A 1 87 ? 0.809 12.087 -9.849 1.00 79.12 87 LYS A C 1
ATOM 700 O O . LYS A 1 87 ? 0.265 12.305 -8.779 1.00 79.12 87 LYS A O 1
ATOM 705 N N . LYS A 1 88 ? 0.136 11.723 -10.950 1.00 80.50 88 LYS A N 1
ATOM 706 C CA . LYS A 1 88 ? -1.324 11.521 -10.994 1.00 80.50 88 LYS A CA 1
ATOM 707 C C . LYS A 1 88 ? -1.802 10.331 -10.161 1.00 80.50 88 LYS A C 1
ATOM 709 O O . LYS A 1 88 ? -2.982 10.240 -9.881 1.00 80.50 88 LYS A O 1
ATOM 714 N N . TRP A 1 89 ? -0.916 9.392 -9.830 1.00 79.62 89 TRP A N 1
ATOM 715 C CA . TRP A 1 89 ? -1.248 8.254 -8.968 1.00 79.62 89 TRP A CA 1
ATOM 716 C C . TRP A 1 89 ? -1.081 8.587 -7.481 1.00 79.62 89 TRP A C 1
ATOM 718 O O . TRP A 1 89 ? -1.381 7.750 -6.637 1.00 79.62 89 TRP A O 1
ATOM 728 N N . ILE A 1 90 ? -0.550 9.771 -7.153 1.00 79.38 90 ILE A N 1
ATOM 729 C CA . ILE A 1 90 ? -0.370 10.205 -5.772 1.00 79.38 90 ILE A CA 1
ATOM 730 C C . ILE A 1 90 ? -1.507 11.153 -5.419 1.00 79.38 90 ILE A C 1
ATOM 732 O O . ILE A 1 90 ? -1.458 12.337 -5.749 1.00 79.38 90 ILE A O 1
ATOM 736 N N . GLU A 1 91 ? -2.486 10.637 -4.689 1.00 76.38 91 GLU A N 1
ATOM 737 C CA . GLU A 1 91 ? -3.457 11.483 -4.005 1.00 76.38 91 GLU A CA 1
ATOM 738 C C . GLU A 1 91 ? -2.766 12.182 -2.830 1.00 76.38 91 GLU A C 1
ATOM 740 O O . GLU A 1 91 ? -2.123 11.553 -1.984 1.00 76.38 91 GLU A O 1
ATOM 745 N N . ARG A 1 92 ? -2.837 13.513 -2.818 1.00 74.56 92 ARG A N 1
ATOM 746 C CA . ARG A 1 92 ? -2.216 14.387 -1.815 1.00 74.56 92 ARG A CA 1
ATOM 747 C C . ARG A 1 92 ? -3.303 15.256 -1.202 1.00 74.56 92 ARG A C 1
ATOM 749 O O . ARG A 1 92 ? -4.288 15.563 -1.864 1.00 74.56 92 ARG A O 1
ATOM 756 N N . GLY A 1 93 ? -3.125 15.638 0.061 1.00 69.94 93 GLY A N 1
ATOM 757 C CA . GLY A 1 93 ? -4.075 16.529 0.728 1.00 69.94 93 GLY A CA 1
ATOM 758 C C . GLY A 1 93 ? -4.204 17.880 0.018 1.00 69.94 93 GLY A C 1
ATOM 759 O O . GLY A 1 93 ? -3.311 18.289 -0.728 1.00 69.94 93 GLY A O 1
ATOM 760 N N . SER A 1 94 ? -5.328 18.558 0.254 1.00 58.12 94 SER A N 1
ATOM 761 C CA . SER A 1 94 ? -5.673 19.844 -0.353 1.00 58.12 94 SER A CA 1
ATOM 762 C C . SER A 1 94 ? -4.908 20.999 0.297 1.00 58.12 94 SER A C 1
ATOM 764 O O . SER A 1 94 ? -5.503 21.834 0.963 1.00 58.12 94 SER A O 1
ATOM 766 N N . ASP A 1 95 ? -3.586 21.024 0.163 1.00 56.16 95 ASP A N 1
ATOM 767 C CA . ASP A 1 95 ? -2.825 22.261 0.324 1.00 56.16 95 ASP A CA 1
ATOM 768 C C . ASP A 1 95 ? -1.402 22.127 -0.222 1.00 56.16 95 ASP A C 1
ATOM 770 O O . ASP A 1 95 ? -0.922 21.025 -0.513 1.00 56.16 95 ASP A O 1
ATOM 774 N N . SER A 1 96 ? -0.729 23.273 -0.348 1.00 59.69 96 SER A N 1
ATOM 775 C CA . SER A 1 96 ? 0.659 23.452 -0.812 1.00 59.69 96 SER A CA 1
ATOM 776 C C . SER A 1 96 ? 1.667 22.426 -0.264 1.00 59.69 96 SER A C 1
ATOM 778 O O . SER A 1 96 ? 2.628 22.080 -0.954 1.00 59.69 96 SER A O 1
ATOM 780 N N . ASP A 1 97 ? 1.409 21.876 0.923 1.00 60.44 97 ASP A N 1
ATOM 781 C CA . ASP A 1 97 ? 2.285 20.947 1.636 1.00 60.44 97 ASP A CA 1
ATOM 782 C C . ASP A 1 97 ? 2.057 19.458 1.350 1.00 60.44 97 ASP A C 1
ATOM 784 O O . ASP A 1 97 ? 2.791 18.625 1.880 1.00 60.44 97 ASP A O 1
ATOM 788 N N . GLN A 1 98 ? 1.079 19.079 0.519 1.00 69.81 98 GLN A N 1
ATOM 789 C CA . GLN A 1 98 ? 0.870 17.681 0.094 1.00 69.81 98 GLN A CA 1
ATOM 790 C C . GLN A 1 98 ? 0.608 16.688 1.243 1.00 69.81 98 GLN A C 1
ATOM 792 O O . GLN A 1 98 ? 0.736 15.474 1.063 1.00 69.81 98 GLN A O 1
ATOM 797 N N . ARG A 1 99 ? 0.240 17.186 2.427 1.00 76.75 99 ARG A N 1
ATOM 798 C CA . ARG A 1 99 ? -0.010 16.396 3.638 1.00 76.75 99 ARG A CA 1
ATOM 799 C C . ARG A 1 99 ? -1.501 16.139 3.816 1.00 76.75 99 ARG A C 1
ATOM 801 O O . ARG A 1 99 ? -2.313 17.035 3.628 1.00 76.75 99 ARG A O 1
ATOM 808 N N . ILE A 1 100 ? -1.851 14.923 4.229 1.00 81.81 100 ILE A N 1
ATOM 809 C CA . ILE A 1 100 ? -3.210 14.583 4.664 1.00 81.81 100 ILE A CA 1
ATOM 810 C C . ILE A 1 100 ? -3.271 14.816 6.174 1.00 81.81 100 ILE A C 1
ATOM 812 O O . ILE A 1 100 ? -2.667 14.068 6.943 1.00 81.81 100 ILE A O 1
ATOM 816 N N . ILE A 1 101 ? -3.959 15.877 6.595 1.00 82.81 101 ILE A N 1
ATOM 817 C CA . ILE A 1 101 ? -4.147 16.204 8.012 1.00 82.81 101 ILE A CA 1
ATOM 818 C C . ILE A 1 101 ? -5.463 15.578 8.469 1.00 82.81 101 ILE A C 1
ATOM 820 O O . ILE A 1 101 ? -6.520 15.860 7.909 1.00 82.81 101 ILE A O 1
ATOM 824 N N . ILE A 1 102 ? -5.391 14.714 9.480 1.00 85.06 102 ILE A N 1
ATOM 825 C CA . ILE A 1 102 ? -6.552 14.016 10.037 1.00 85.06 102 ILE A CA 1
ATOM 826 C C . ILE A 1 102 ? -6.809 14.560 11.439 1.00 85.06 102 ILE A C 1
ATOM 828 O O . ILE A 1 102 ? -5.922 14.508 12.294 1.00 85.06 102 ILE A O 1
ATOM 832 N N . ASP A 1 103 ? -8.024 15.053 11.684 1.00 89.31 103 ASP A N 1
ATOM 833 C CA . ASP A 1 103 ? -8.425 15.482 13.022 1.00 89.31 103 ASP A CA 1
ATOM 834 C C . ASP A 1 103 ? -8.447 14.303 14.009 1.00 89.31 103 ASP A C 1
ATOM 836 O O . ASP A 1 103 ? -8.834 13.176 13.680 1.00 89.31 103 ASP A O 1
ATOM 840 N N . LYS A 1 104 ? -8.068 14.573 15.263 1.00 92.62 104 LYS A N 1
ATOM 841 C CA . LYS A 1 104 ? -7.997 13.550 16.312 1.00 92.62 104 LYS A CA 1
ATOM 842 C C . LYS A 1 104 ? -9.359 12.899 16.564 1.00 92.62 104 LYS A C 1
ATOM 844 O O . LYS A 1 104 ? -9.395 11.698 16.835 1.00 92.62 104 LYS A O 1
ATOM 849 N N . LYS A 1 105 ? -10.463 13.652 16.479 1.00 93.06 105 LYS A N 1
ATOM 850 C CA . LYS A 1 105 ? -11.813 13.128 16.752 1.00 93.06 105 LYS A CA 1
ATOM 851 C C . LYS A 1 105 ? -12.246 12.124 15.682 1.00 93.06 105 LYS A C 1
ATOM 853 O O . LYS A 1 105 ? -12.870 11.118 16.008 1.00 93.06 105 LYS A O 1
ATOM 858 N N . SER A 1 106 ? -11.828 12.337 14.435 1.00 90.75 106 SER A N 1
ATOM 859 C CA . SER A 1 106 ? -12.153 11.468 13.297 1.00 90.75 106 SER A CA 1
ATOM 860 C C . SER A 1 106 ? -11.405 10.131 13.308 1.00 90.75 106 SER A C 1
ATOM 862 O O . SER A 1 106 ? -11.801 9.201 12.606 1.00 90.75 106 SER A O 1
ATOM 864 N N . LYS A 1 107 ? -10.345 9.983 14.119 1.00 90.12 107 LYS A N 1
ATOM 865 C CA . LYS A 1 107 ? -9.509 8.770 14.155 1.00 90.12 107 LYS A CA 1
ATOM 866 C C . LYS A 1 107 ? -10.319 7.497 14.408 1.00 90.12 107 LYS A C 1
ATOM 868 O O . LYS A 1 107 ? -10.113 6.500 13.724 1.00 90.12 107 LYS A O 1
ATOM 873 N N . THR A 1 108 ? -11.233 7.521 15.375 1.00 89.06 108 THR A N 1
ATOM 874 C CA . THR A 1 108 ? -12.024 6.335 15.737 1.00 89.06 108 THR A CA 1
ATOM 875 C C . THR A 1 108 ? -12.962 5.924 14.605 1.00 89.06 108 THR A C 1
ATOM 877 O O . THR A 1 108 ? -13.046 4.743 14.283 1.00 89.06 108 THR A O 1
ATOM 880 N N . GLN A 1 109 ? -13.613 6.897 13.961 1.00 91.50 109 GLN A N 1
ATOM 881 C CA . GLN A 1 109 ? -14.511 6.648 12.831 1.00 91.50 109 GLN A CA 1
ATOM 882 C C . GLN A 1 109 ? -13.751 6.082 11.629 1.00 91.50 109 GLN A C 1
ATOM 884 O O . GLN A 1 109 ? -14.186 5.099 11.038 1.00 91.50 109 GLN A O 1
ATOM 889 N N . ILE A 1 110 ? -12.582 6.646 11.311 1.00 90.50 110 ILE A N 1
ATOM 890 C CA . ILE A 1 110 ? -11.724 6.150 10.228 1.00 90.50 110 ILE A CA 1
ATOM 891 C C . ILE A 1 110 ? -11.282 4.713 10.509 1.00 90.50 110 ILE A C 1
ATOM 893 O O . ILE A 1 110 ? -11.337 3.876 9.617 1.00 90.50 110 ILE A O 1
ATOM 897 N N . LEU A 1 111 ? -10.889 4.391 11.745 1.00 87.69 111 LEU A N 1
ATOM 898 C CA . LEU A 1 111 ? -10.509 3.022 12.106 1.00 87.69 111 LEU A CA 1
ATOM 899 C C . LEU A 1 111 ? -11.676 2.036 11.955 1.00 87.69 111 LEU A C 1
ATOM 901 O O . LEU A 1 111 ? -11.465 0.933 11.463 1.00 87.69 111 LEU A O 1
ATOM 905 N N . GLN A 1 112 ? -12.897 2.435 12.316 1.00 87.94 112 GLN A N 1
ATOM 906 C CA . GLN A 1 112 ? -14.094 1.606 12.125 1.00 87.94 112 GLN A CA 1
ATOM 907 C C . GLN A 1 112 ? -14.429 1.399 10.642 1.00 87.94 112 GLN A C 1
ATOM 909 O O . GLN A 1 112 ? -14.772 0.290 10.237 1.00 87.94 112 GLN A O 1
ATOM 914 N N . GLN A 1 113 ? -14.303 2.448 9.825 1.00 89.44 113 GLN A N 1
ATOM 915 C CA . GLN A 1 113 ? -14.479 2.355 8.373 1.00 89.44 113 GLN A CA 1
ATOM 916 C C . GLN A 1 113 ? -13.412 1.451 7.747 1.00 89.44 113 GLN A C 1
ATOM 918 O O . GLN A 1 113 ? -13.724 0.574 6.954 1.00 89.44 113 GLN A O 1
ATOM 923 N N . LEU A 1 114 ? -12.145 1.605 8.131 1.00 87.19 114 LEU A N 1
ATOM 924 C CA . LEU A 1 114 ? -11.065 0.739 7.658 1.00 87.19 114 LEU A CA 1
ATOM 925 C C . LEU A 1 114 ? -11.301 -0.723 8.052 1.00 87.19 114 LEU A C 1
ATOM 927 O O . LEU A 1 114 ? -11.115 -1.614 7.224 1.00 87.19 114 LEU A O 1
ATOM 931 N N . GLU A 1 115 ? -11.780 -0.973 9.272 1.00 84.69 115 GLU A N 1
ATOM 932 C CA . GLU A 1 115 ? -12.131 -2.320 9.712 1.00 84.69 115 GLU A CA 1
ATOM 933 C C . GLU A 1 115 ? -13.262 -2.928 8.866 1.00 84.69 115 GLU A C 1
ATOM 935 O O . GLU A 1 115 ? -13.179 -4.111 8.525 1.00 84.69 115 GLU A O 1
ATOM 940 N N . SER A 1 116 ? -14.281 -2.146 8.478 1.00 84.31 116 SER A N 1
ATOM 941 C CA . SER A 1 116 ? -15.364 -2.628 7.606 1.00 84.31 116 SER A CA 1
ATOM 942 C C . SER A 1 116 ? -14.892 -2.929 6.181 1.00 84.31 116 SER A C 1
ATOM 944 O O . SER A 1 116 ? -15.393 -3.866 5.561 1.00 84.31 116 SER A O 1
ATOM 946 N N . PHE A 1 117 ? -13.866 -2.223 5.696 1.00 81.00 117 PHE A N 1
ATOM 947 C CA . PHE A 1 117 ? -13.159 -2.547 4.450 1.00 81.00 117 PHE A CA 1
ATOM 948 C C . PHE A 1 117 ? -12.186 -3.732 4.575 1.00 81.00 117 PHE A C 1
ATOM 950 O O . PHE A 1 117 ? -11.526 -4.093 3.602 1.00 81.00 117 PHE A O 1
ATOM 957 N N . GLY A 1 118 ? -12.086 -4.358 5.751 1.00 76.38 118 GLY A N 1
ATOM 958 C CA . GLY A 1 118 ? -11.208 -5.503 5.978 1.00 76.38 118 GLY A CA 1
ATOM 959 C C . GLY A 1 118 ? -9.758 -5.127 6.277 1.00 76.38 118 GLY A C 1
ATOM 960 O O . GLY A 1 118 ? -8.905 -6.010 6.306 1.00 76.38 118 GLY A O 1
ATOM 961 N N . PHE A 1 119 ? -9.454 -3.856 6.551 1.00 80.94 119 PHE A N 1
ATOM 962 C CA . PHE A 1 119 ? -8.155 -3.431 7.073 1.00 80.94 119 PHE A CA 1
ATOM 963 C C . PHE A 1 119 ? -8.171 -3.523 8.601 1.00 80.94 119 PHE A C 1
ATOM 965 O O . PHE A 1 119 ? -8.583 -2.599 9.300 1.00 80.94 119 PHE A O 1
ATOM 972 N N . ASN A 1 120 ? -7.736 -4.660 9.137 1.00 78.81 120 ASN A N 1
ATOM 973 C CA . ASN A 1 120 ? -7.621 -4.883 10.572 1.00 78.81 120 ASN A CA 1
ATOM 974 C C . ASN A 1 120 ? -6.327 -5.635 10.901 1.00 78.81 120 ASN A C 1
ATOM 976 O O . ASN A 1 120 ? -5.605 -6.108 10.026 1.00 78.81 120 ASN A O 1
ATOM 980 N N . GLN A 1 121 ? -6.007 -5.740 12.187 1.00 77.06 121 GLN A N 1
ATOM 981 C CA . GLN A 1 121 ? -4.746 -6.337 12.619 1.00 77.06 121 GLN A CA 1
ATOM 982 C C . GLN A 1 121 ? -4.603 -7.804 12.169 1.00 77.06 121 GLN A C 1
ATOM 984 O O . GLN A 1 121 ? -3.505 -8.233 11.830 1.00 77.06 121 GLN A O 1
ATOM 989 N N . ALA A 1 122 ? -5.704 -8.554 12.086 1.00 75.56 122 ALA A N 1
ATOM 990 C CA . ALA A 1 122 ? -5.690 -9.942 11.631 1.00 75.56 122 ALA A CA 1
ATOM 991 C C . ALA A 1 122 ? -5.499 -10.099 10.111 1.00 75.56 122 ALA A C 1
ATOM 993 O O . ALA A 1 122 ? -5.045 -11.151 9.662 1.00 75.56 122 ALA A O 1
ATOM 994 N N . THR A 1 123 ? -5.835 -9.080 9.314 1.00 74.25 123 THR A N 1
ATOM 995 C CA . THR A 1 123 ? -5.584 -9.087 7.864 1.00 74.25 123 THR A CA 1
ATOM 996 C C . THR A 1 123 ? -4.199 -8.555 7.515 1.00 74.25 123 THR A C 1
ATOM 998 O O . THR A 1 123 ? -3.586 -9.039 6.568 1.00 74.25 123 THR A O 1
ATOM 1001 N N . LEU A 1 124 ? -3.653 -7.622 8.302 1.00 75.69 124 LEU A N 1
ATOM 1002 C CA . LEU A 1 124 ? -2.298 -7.103 8.087 1.00 75.69 124 LEU A CA 1
ATOM 1003 C C . LEU A 1 124 ? -1.190 -8.085 8.486 1.00 75.69 124 LEU A C 1
ATOM 1005 O O . LEU A 1 124 ? -0.152 -8.130 7.821 1.00 75.69 124 LEU A O 1
ATOM 1009 N N . PHE A 1 125 ? -1.389 -8.847 9.562 1.00 76.88 125 PHE A N 1
ATOM 1010 C CA . PHE A 1 125 ? -0.353 -9.701 10.138 1.00 76.88 125 PHE A CA 1
ATOM 1011 C C . PHE A 1 125 ? -0.661 -11.184 9.905 1.00 76.88 125 PHE A C 1
ATOM 1013 O O . PHE A 1 125 ? -1.732 -11.665 10.288 1.00 76.88 125 PHE A O 1
ATOM 1020 N N . PRO A 1 126 ? 0.244 -11.943 9.258 1.00 69.44 126 PRO A N 1
ATOM 1021 C CA . PRO A 1 126 ? 0.012 -13.357 9.007 1.00 69.44 126 PRO A CA 1
ATOM 1022 C C . PRO A 1 126 ? 0.101 -14.235 10.260 1.00 69.44 126 PRO A C 1
ATOM 1024 O O . PRO A 1 126 ? -0.418 -15.353 10.212 1.00 69.44 126 PRO A O 1
ATOM 1027 N N . GLU A 1 127 ? 0.727 -13.753 11.336 1.00 83.25 127 GLU A N 1
ATOM 1028 C CA . GLU A 1 127 ? 1.030 -14.491 12.561 1.00 83.25 127 GLU A CA 1
ATOM 1029 C C . GLU A 1 127 ? -0.236 -14.869 13.357 1.00 83.25 127 GLU A C 1
ATOM 1031 O O . GLU A 1 127 ? -1.077 -14.025 13.677 1.00 83.25 127 GLU A O 1
ATOM 1036 N N . VAL A 1 128 ? -0.363 -16.155 13.709 1.00 81.56 128 VAL A N 1
ATOM 1037 C CA . VAL A 1 128 ? -1.568 -16.727 14.344 1.00 81.56 128 VAL A CA 1
ATOM 1038 C C . VAL A 1 128 ? -1.864 -16.085 15.700 1.00 81.56 128 VAL A C 1
ATOM 1040 O O . VAL A 1 128 ? -3.021 -15.779 15.981 1.00 81.56 128 VAL A O 1
ATOM 1043 N N . ASP A 1 129 ? -0.839 -15.803 16.503 1.00 84.19 129 ASP A N 1
ATOM 1044 C CA . ASP A 1 129 ? -0.998 -15.219 17.842 1.00 84.19 129 ASP A CA 1
ATOM 1045 C C . ASP A 1 129 ? -1.632 -13.821 17.791 1.00 84.19 129 ASP A C 1
ATOM 1047 O O . ASP A 1 129 ? -2.463 -13.458 18.633 1.00 84.19 129 ASP A O 1
ATOM 1051 N N . ILE A 1 130 ? -1.288 -13.045 16.757 1.00 82.50 130 ILE A N 1
ATOM 1052 C CA . ILE A 1 130 ? -1.829 -11.704 16.519 1.00 82.50 130 ILE A CA 1
ATOM 1053 C C . ILE A 1 130 ? -3.299 -11.799 16.100 1.00 82.50 130 ILE A C 1
ATOM 1055 O O . ILE A 1 130 ? -4.146 -11.071 16.625 1.00 82.50 130 ILE A O 1
ATOM 1059 N N . VAL A 1 131 ? -3.619 -12.731 15.198 1.00 82.12 131 VAL A N 1
ATOM 1060 C CA . VAL A 1 131 ? -4.995 -12.994 14.753 1.00 82.12 131 VAL A CA 1
ATOM 1061 C C . VAL A 1 131 ? -5.868 -13.450 15.924 1.00 82.12 131 VAL A C 1
ATOM 1063 O O . VAL A 1 131 ? -6.956 -12.911 16.124 1.00 82.12 131 VAL A O 1
ATOM 1066 N N . ALA A 1 132 ? -5.388 -14.399 16.729 1.00 84.94 132 ALA A N 1
ATOM 1067 C CA . ALA A 1 132 ? -6.109 -14.923 17.885 1.00 84.94 132 ALA A CA 1
ATOM 1068 C C . ALA A 1 132 ? -6.373 -13.830 18.929 1.00 84.94 132 ALA A C 1
ATOM 1070 O O . ALA A 1 132 ? -7.495 -13.705 19.426 1.00 84.94 132 ALA A O 1
ATOM 1071 N N . SER A 1 133 ? -5.369 -12.991 19.205 1.00 85.44 133 SER A N 1
ATOM 1072 C CA . SER A 1 133 ? -5.513 -11.838 20.097 1.00 85.44 133 SER A CA 1
ATOM 1073 C C . SER A 1 133 ? -6.592 -10.881 19.591 1.00 85.44 133 SER A C 1
ATOM 1075 O O . SER A 1 133 ? -7.490 -10.512 20.346 1.00 85.44 133 SER A O 1
ATOM 1077 N N . PHE A 1 134 ? -6.571 -10.532 18.300 1.00 84.31 134 PHE A N 1
ATOM 1078 C CA . PHE A 1 134 ? -7.581 -9.664 17.691 1.00 84.31 134 PHE A CA 1
ATOM 1079 C C . PHE A 1 134 ? -9.000 -10.247 17.791 1.00 84.31 134 PHE A C 1
ATOM 1081 O O . PHE A 1 134 ? -9.923 -9.543 18.198 1.00 84.31 134 PHE A O 1
ATOM 1088 N N . VAL A 1 135 ? -9.178 -11.534 17.474 1.00 84.25 135 VAL A N 1
ATOM 1089 C CA . VAL A 1 135 ? -10.472 -12.230 17.586 1.00 84.25 135 VAL A CA 1
ATOM 1090 C C . VAL A 1 135 ? -10.968 -12.198 19.031 1.00 84.25 135 VAL A C 1
ATOM 1092 O O . VAL A 1 135 ? -12.103 -11.792 19.281 1.00 84.25 135 VAL A O 1
ATOM 1095 N N . LYS A 1 136 ? -10.104 -12.537 19.993 1.00 86.44 136 LYS A N 1
ATOM 1096 C CA . LYS A 1 136 ? -10.421 -12.483 21.422 1.00 86.44 136 LYS A CA 1
ATOM 1097 C C . LYS A 1 136 ? -10.911 -11.091 21.831 1.00 86.44 136 LYS A C 1
ATOM 1099 O O . LYS A 1 136 ? -11.982 -10.977 22.420 1.00 86.44 136 LYS A O 1
ATOM 1104 N N . PHE A 1 137 ? -10.181 -10.033 21.475 1.00 84.19 137 PHE A N 1
ATOM 1105 C CA . PHE A 1 137 ? -10.584 -8.659 21.792 1.00 84.19 137 PHE A CA 1
ATOM 1106 C C . PHE A 1 137 ? -11.899 -8.253 21.123 1.00 84.19 137 PHE A C 1
ATOM 1108 O O . PHE A 1 137 ? -12.715 -7.586 21.755 1.00 84.19 137 PHE A O 1
ATOM 1115 N N . LYS A 1 138 ? -12.123 -8.657 19.868 1.00 81.75 138 LYS A N 1
ATOM 1116 C CA . LYS A 1 138 ? -13.320 -8.293 19.100 1.00 81.75 138 LYS A CA 1
ATOM 1117 C C . LYS A 1 138 ? -14.600 -8.911 19.660 1.00 81.75 138 LYS A C 1
ATOM 1119 O O . LYS A 1 138 ? -15.628 -8.239 19.685 1.00 81.75 138 LYS A O 1
ATOM 1124 N N . TYR A 1 139 ? -14.547 -10.172 20.088 1.00 81.44 139 TYR A N 1
ATOM 1125 C CA . TYR A 1 139 ? -15.728 -10.883 20.582 1.00 81.44 139 TYR A CA 1
ATOM 1126 C C . TYR A 1 139 ? -15.946 -10.728 22.091 1.00 81.44 139 TYR A C 1
ATOM 1128 O O . TYR A 1 139 ? -17.097 -10.694 22.509 1.00 81.44 139 TYR A O 1
ATOM 1136 N N . LEU A 1 140 ? -14.893 -10.540 22.897 1.00 77.69 140 LEU A N 1
ATOM 1137 C CA . LEU A 1 140 ? -15.059 -10.248 24.328 1.00 77.69 140 LEU A CA 1
ATOM 1138 C C . LEU A 1 140 ? -15.624 -8.845 24.577 1.00 77.69 140 LEU A C 1
ATOM 1140 O O . LEU A 1 140 ? -16.498 -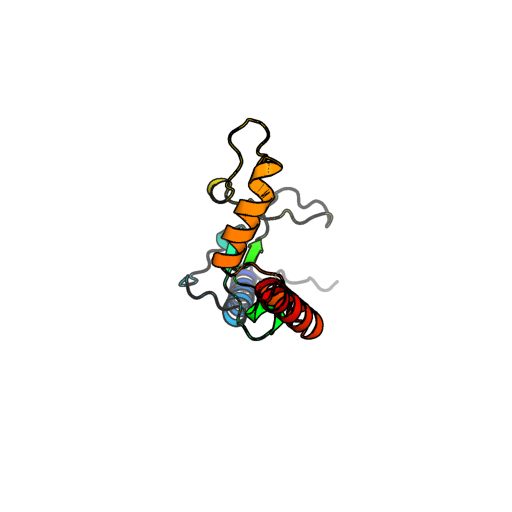8.700 25.415 1.00 77.69 140 LEU A O 1
ATOM 1144 N N . LYS A 1 141 ? -15.229 -7.829 23.797 1.00 60.53 141 LYS A N 1
ATOM 1145 C CA . LYS A 1 141 ? -15.811 -6.474 23.905 1.00 60.53 141 LYS A CA 1
ATOM 1146 C C . LYS A 1 141 ? -17.295 -6.377 23.539 1.00 60.53 141 LYS A C 1
ATOM 1148 O O . LYS A 1 141 ? -17.886 -5.331 23.757 1.00 60.53 141 LYS A O 1
ATOM 1153 N N . LYS A 1 142 ? -17.857 -7.397 22.885 1.00 57.44 142 LYS A N 1
ATOM 1154 C CA . LYS A 1 142 ? -19.271 -7.440 22.483 1.00 57.44 142 LYS A CA 1
ATOM 1155 C C . LYS A 1 142 ? -20.176 -8.074 23.544 1.00 57.44 142 LYS A C 1
ATOM 1157 O O . LYS A 1 142 ? -21.386 -8.082 23.343 1.00 57.44 142 LYS A O 1
ATOM 1162 N N . LEU A 1 143 ? -19.587 -8.674 24.580 1.00 53.44 143 LEU A N 1
ATOM 1163 C CA . LEU A 1 143 ? -20.294 -9.367 25.660 1.00 53.44 143 LEU A CA 1
ATOM 1164 C C . LEU A 1 143 ? -20.512 -8.483 26.901 1.00 53.44 143 LEU A C 1
ATOM 1166 O O . LEU A 1 143 ? -21.291 -8.881 27.762 1.00 53.44 143 LEU A O 1
ATOM 1170 N N . ASP A 1 144 ? -19.875 -7.309 26.946 1.00 41.41 144 ASP A N 1
ATOM 1171 C CA . ASP A 1 144 ? -20.119 -6.224 27.909 1.00 41.41 144 ASP A CA 1
ATOM 1172 C C . ASP A 1 144 ? -20.975 -5.123 27.259 1.00 41.41 144 ASP A C 1
ATOM 1174 O O . ASP A 1 144 ? -21.807 -4.514 27.970 1.00 41.41 144 ASP A O 1
#

Foldseek 3Di:
DPPPPPDDPVVVVVVVVVVVCVVCVQQDDPDDPCPDDPVCLLDKDWGQGDCPDVLSVLPPGTDIDWGFHDDPPPPPPDDGHTRDDDCVVQDFDPDPVSHDDDDPVCVVVVVVVCVVVVNDQCSNDVDPVSVVVVVCVVVVVVVD

pLDDT: mean 70.36, std 14.08, range [31.72, 93.06]